Protein AF-A0AA37UJ74-F1 (afdb_monomer_lite)

pLDDT: mean 70.04, std 14.32, range [35.94, 84.62]

Secondary structure (DSSP, 8-state):
-EEEETTS----SS--HHHHHIIIIIIITTS-TTPBPEEEE--HHHHHHHHHHH---HHHHHHHHHHHH-S--TTS-BHHHHHHH-GGG-SSEEE--SS--TT---EEE--HHHHHHH---SHHHHHHHHHHHHHH--

InterPro domains:
  IPR032282 Hydroxyacylglutathione hydrolase, C-terminal domain [PF16123] (42-137)
  IPR036866 Ribonuclease Z/Hydroxyacylglutathione hydrolase-like [G3DSA:3.60.15.10] (6-138)
  IPR036866 Ribonuclease Z/Hydroxyacylglutathione hydrolase-like [SSF56281] (8-137)

Sequence (138 aa):
MRMGERVGCGKFFEGNAEEMHTALNKTLASLPDDTVVFPGHEYTKSNVKFAASVLQNEAIQKLQAFAENNKETQGKFTIGDEKKHNVFMRVEVSLRPLAAREHARLMRAQDPEIQKVTGANEPVAVMAKLREMKNNFK

Radius of gyration: 14.43 Å; chains: 1; bounding box: 33×45×34 Å

Structure (mmCIF, N/CA/C/O backbone):
data_AF-A0AA37UJ74-F1
#
_entry.id   AF-A0AA37UJ74-F1
#
loop_
_atom_site.group_PDB
_atom_site.id
_atom_site.type_symbol
_atom_site.label_atom_id
_atom_site.label_alt_id
_atom_site.label_comp_id
_atom_site.label_asym_id
_atom_site.label_entity_id
_atom_site.label_seq_id
_atom_site.pdbx_PDB_ins_code
_atom_site.Cartn_x
_atom_site.Cartn_y
_atom_site.Cartn_z
_atom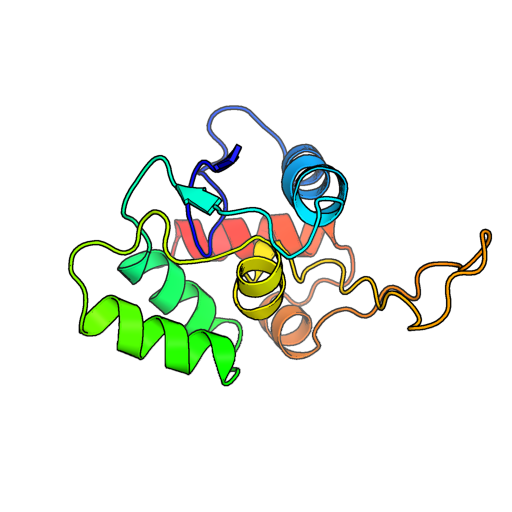_site.occupancy
_atom_site.B_iso_or_equiv
_atom_site.auth_seq_id
_atom_site.auth_comp_id
_atom_site.auth_asym_id
_atom_site.auth_atom_id
_atom_site.pdbx_PDB_model_num
ATOM 1 N N . MET A 1 1 ? 5.334 -6.660 13.700 1.00 49.28 1 MET A N 1
ATOM 2 C CA . MET A 1 1 ? 6.452 -6.367 12.771 1.00 49.28 1 MET A CA 1
ATOM 3 C C . MET A 1 1 ? 6.541 -4.862 12.540 1.00 49.28 1 MET A C 1
ATOM 5 O O . MET A 1 1 ? 5.494 -4.223 12.522 1.00 49.28 1 MET A O 1
ATOM 9 N N . ARG A 1 2 ? 7.748 -4.287 12.407 1.00 50.19 2 ARG A N 1
ATOM 10 C CA . ARG A 1 2 ? 7.920 -2.852 12.111 1.00 50.19 2 ARG A CA 1
ATOM 11 C C . ARG A 1 2 ? 7.883 -2.628 10.601 1.00 50.19 2 ARG A C 1
ATOM 13 O O . ARG A 1 2 ? 8.718 -3.170 9.886 1.00 50.19 2 ARG A O 1
ATOM 20 N N . MET A 1 3 ? 6.920 -1.839 10.140 1.00 52.22 3 MET A N 1
ATOM 21 C CA . MET A 1 3 ? 6.824 -1.375 8.754 1.00 52.22 3 MET A CA 1
ATOM 22 C C . MET A 1 3 ? 7.186 0.113 8.722 1.00 52.22 3 MET A C 1
ATOM 24 O O . MET A 1 3 ? 6.856 0.840 9.655 1.00 52.22 3 MET A O 1
ATOM 28 N N . GLY A 1 4 ? 7.880 0.582 7.683 1.00 56.06 4 GLY A N 1
ATOM 29 C CA . GLY A 1 4 ? 8.311 1.986 7.611 1.00 56.06 4 GLY A CA 1
ATOM 30 C C . GLY A 1 4 ? 7.138 2.976 7.614 1.00 56.06 4 GLY A C 1
ATOM 31 O O . GLY A 1 4 ? 7.122 3.914 8.408 1.00 56.06 4 GLY A O 1
ATOM 32 N N . GLU A 1 5 ? 6.128 2.728 6.775 1.00 56.97 5 GLU A N 1
ATOM 33 C CA . GLU A 1 5 ? 4.936 3.568 6.609 1.00 56.97 5 GLU A CA 1
ATOM 34 C C . GLU A 1 5 ? 3.708 2.699 6.295 1.00 56.97 5 GLU A C 1
ATOM 36 O O . GLU A 1 5 ? 3.833 1.707 5.582 1.00 56.97 5 GLU A O 1
ATOM 41 N N . ARG A 1 6 ? 2.521 3.083 6.782 1.00 61.66 6 ARG A N 1
ATOM 42 C CA . ARG A 1 6 ? 1.241 2.410 6.484 1.00 61.66 6 ARG A CA 1
ATOM 43 C C . ARG A 1 6 ? 0.597 2.938 5.198 1.00 61.66 6 ARG A C 1
ATOM 45 O O . ARG A 1 6 ? 0.715 4.135 4.937 1.00 61.66 6 ARG A O 1
ATOM 52 N N . VAL A 1 7 ? -0.129 2.103 4.440 1.00 55.31 7 VAL A N 1
ATOM 53 C CA . VAL A 1 7 ? -0.807 2.467 3.163 1.00 55.31 7 VAL A CA 1
ATOM 54 C C . VAL A 1 7 ? 0.153 3.082 2.147 1.00 55.31 7 VAL A C 1
ATOM 56 O O . VAL A 1 7 ? -0.190 3.891 1.288 1.00 55.31 7 VAL A O 1
ATOM 59 N N . GLY A 1 8 ? 1.419 2.752 2.307 1.00 58.19 8 GLY A N 1
ATOM 60 C CA . GLY A 1 8 ? 2.503 3.426 1.657 1.00 58.19 8 GLY A CA 1
ATOM 61 C C . GLY A 1 8 ? 3.710 2.526 1.621 1.00 58.19 8 GLY A C 1
ATOM 62 O O . GLY A 1 8 ? 3.741 1.413 2.138 1.00 58.19 8 GLY A O 1
ATOM 63 N N . CYS A 1 9 ? 4.720 3.066 0.984 1.00 50.81 9 CYS A N 1
ATOM 64 C CA . CYS A 1 9 ? 6.059 2.553 0.983 1.00 50.81 9 CYS A CA 1
ATOM 65 C C . CYS A 1 9 ? 6.928 3.691 1.519 1.00 50.81 9 CYS A C 1
ATOM 67 O O . CYS A 1 9 ? 6.737 4.831 1.080 1.00 50.81 9 CYS A O 1
ATOM 69 N N . GLY A 1 10 ? 7.845 3.395 2.448 1.00 54.56 10 GLY A N 1
ATOM 70 C CA . GLY A 1 10 ? 8.847 4.361 2.901 1.00 54.56 10 GLY A CA 1
ATOM 71 C C . GLY A 1 10 ? 9.575 4.997 1.715 1.00 54.56 10 GLY A C 1
ATOM 72 O O . GLY A 1 10 ? 9.678 4.402 0.641 1.00 54.56 10 GLY A O 1
ATOM 73 N N . LYS A 1 11 ? 10.033 6.242 1.859 1.00 53.91 11 LYS A N 1
ATOM 74 C CA . LYS A 1 11 ? 10.837 6.883 0.808 1.00 53.91 11 LYS A CA 1
ATOM 75 C C . LYS A 1 11 ? 12.079 6.039 0.522 1.00 53.91 11 LYS A C 1
ATOM 77 O O . LYS A 1 11 ? 12.672 5.506 1.456 1.00 53.91 11 LYS A O 1
ATOM 82 N N . PHE A 1 12 ? 12.430 5.893 -0.760 1.00 51.69 12 PHE A N 1
ATOM 83 C CA . PHE A 1 12 ? 13.700 5.300 -1.178 1.00 51.69 12 PHE A CA 1
ATOM 84 C C . PHE A 1 12 ? 14.819 6.211 -0.669 1.00 51.69 12 PHE A C 1
ATOM 86 O O . PHE A 1 12 ? 15.212 7.152 -1.351 1.00 51.69 12 PHE A O 1
ATOM 93 N N . PHE A 1 13 ? 15.232 6.024 0.579 1.00 45.19 13 PHE A N 1
ATOM 94 C CA . PHE A 1 13 ? 16.405 6.703 1.110 1.00 45.19 13 PHE A CA 1
ATOM 95 C C . PHE A 1 13 ? 17.667 5.965 0.647 1.00 45.19 13 PHE A C 1
ATOM 97 O O . PHE A 1 13 ? 18.606 6.620 0.215 1.00 45.19 13 PHE A O 1
ATOM 104 N N . GLU A 1 14 ? 17.640 4.625 0.625 1.00 39.19 14 GLU A N 1
ATOM 105 C CA . GLU A 1 14 ? 18.758 3.765 0.203 1.00 39.19 14 GLU A CA 1
ATOM 106 C C . GLU A 1 14 ? 18.238 2.458 -0.444 1.00 39.19 14 GLU A C 1
ATOM 108 O O . GLU A 1 14 ? 18.367 1.384 0.134 1.00 39.19 14 GLU A O 1
ATOM 113 N N . GLY A 1 15 ? 17.568 2.523 -1.604 1.00 56.12 15 GLY A N 1
ATOM 114 C CA . GLY A 1 15 ? 17.162 1.299 -2.317 1.00 56.12 15 GLY A CA 1
ATOM 115 C C . GLY A 1 15 ? 16.412 1.512 -3.634 1.00 56.12 15 GLY A C 1
ATOM 116 O O . GLY A 1 15 ? 15.821 2.569 -3.862 1.00 56.12 15 GLY A O 1
ATOM 117 N N . ASN A 1 16 ? 16.418 0.491 -4.494 1.00 74.00 16 ASN A N 1
ATOM 118 C CA . ASN A 1 16 ? 15.804 0.509 -5.827 1.00 74.00 16 ASN A CA 1
ATOM 119 C C . ASN A 1 16 ? 14.354 -0.022 -5.813 1.00 74.00 16 ASN A C 1
ATOM 121 O O . ASN A 1 16 ? 13.920 -0.714 -4.889 1.00 74.00 16 ASN A O 1
ATOM 125 N N . ALA A 1 17 ? 13.584 0.258 -6.875 1.00 73.56 17 ALA A N 1
ATOM 126 C CA . ALA A 1 17 ? 12.194 -0.204 -7.003 1.00 73.56 17 ALA A CA 1
ATOM 127 C C . ALA A 1 17 ? 12.048 -1.735 -6.892 1.00 73.56 17 ALA A C 1
ATOM 129 O O . ALA A 1 17 ? 11.058 -2.220 -6.346 1.00 73.56 17 ALA A O 1
ATOM 130 N N . GLU A 1 18 ? 13.049 -2.489 -7.349 1.00 76.56 18 GLU A N 1
ATOM 131 C CA . GLU A 1 18 ? 13.091 -3.951 -7.252 1.00 76.56 18 GLU A CA 1
ATOM 132 C C . GLU A 1 18 ? 13.253 -4.454 -5.808 1.00 76.56 18 GLU A C 1
ATOM 134 O O . GLU A 1 18 ? 12.567 -5.393 -5.389 1.00 76.56 18 GLU A O 1
ATOM 139 N N . GLU A 1 19 ? 14.121 -3.818 -5.021 1.00 75.50 19 GLU A N 1
ATOM 140 C CA . GLU A 1 19 ? 14.358 -4.192 -3.623 1.00 75.50 19 GLU A CA 1
ATOM 141 C C . GLU A 1 19 ? 13.107 -3.956 -2.787 1.00 75.50 19 GLU A C 1
ATOM 143 O O . GLU A 1 19 ? 12.710 -4.794 -1.979 1.00 75.50 19 GLU A O 1
ATOM 148 N N . MET A 1 20 ? 12.417 -2.847 -3.040 1.00 75.56 20 MET A N 1
ATOM 149 C CA . MET A 1 20 ? 11.181 -2.531 -2.343 1.00 75.56 20 MET A CA 1
ATOM 150 C C . MET A 1 20 ? 10.015 -3.404 -2.791 1.00 75.56 20 MET A C 1
ATOM 152 O O . MET A 1 20 ? 9.197 -3.810 -1.966 1.00 75.56 20 MET A O 1
ATOM 156 N N . HIS A 1 21 ? 9.954 -3.738 -4.079 1.00 75.69 21 HIS A N 1
ATOM 157 C CA . HIS A 1 21 ? 9.022 -4.739 -4.571 1.00 75.69 21 HIS A CA 1
ATOM 158 C C . HIS A 1 21 ? 9.228 -6.071 -3.843 1.00 75.69 21 HIS A C 1
ATOM 160 O O . HIS A 1 21 ? 8.269 -6.657 -3.343 1.00 75.69 21 HIS A O 1
ATOM 166 N N . THR A 1 22 ? 10.480 -6.507 -3.702 1.00 76.62 22 THR A N 1
ATOM 167 C CA . THR A 1 22 ? 10.840 -7.707 -2.942 1.00 76.62 22 THR A CA 1
ATOM 168 C C . THR A 1 22 ? 10.459 -7.575 -1.463 1.00 76.62 22 THR A C 1
ATOM 170 O O . THR A 1 22 ? 9.799 -8.462 -0.925 1.00 76.62 22 THR A O 1
ATOM 173 N N . ALA A 1 23 ? 10.767 -6.455 -0.811 1.00 77.62 23 ALA A N 1
ATOM 174 C CA . ALA A 1 23 ? 10.440 -6.237 0.595 1.00 77.62 23 ALA A CA 1
ATOM 175 C C . ALA A 1 23 ? 8.924 -6.261 0.866 1.00 77.62 23 ALA A C 1
ATOM 177 O O . ALA A 1 23 ? 8.479 -6.924 1.803 1.00 77.62 23 ALA A O 1
ATOM 178 N N . LEU A 1 24 ? 8.118 -5.576 0.045 1.00 75.19 24 LEU A N 1
ATOM 179 C CA . LEU A 1 24 ? 6.667 -5.493 0.235 1.00 75.19 24 LEU A CA 1
ATOM 180 C C . LEU A 1 24 ? 5.934 -6.753 -0.251 1.00 75.19 24 LEU A C 1
ATOM 182 O O . LEU A 1 24 ? 5.137 -7.322 0.492 1.00 75.19 24 LEU A O 1
ATOM 186 N N . ASN A 1 25 ? 6.199 -7.203 -1.480 1.00 74.81 25 ASN A N 1
ATOM 187 C CA . ASN A 1 25 ? 5.407 -8.248 -2.141 1.00 74.81 25 ASN A CA 1
ATOM 188 C C . ASN A 1 25 ? 5.964 -9.665 -1.941 1.00 74.81 25 ASN A C 1
ATOM 190 O O . ASN A 1 25 ? 5.201 -10.622 -2.036 1.00 74.81 25 ASN A O 1
ATOM 194 N N . LYS A 1 26 ? 7.254 -9.836 -1.615 1.00 73.94 26 LYS A N 1
ATOM 195 C CA . LYS A 1 26 ? 7.812 -11.163 -1.281 1.00 73.94 26 LYS A CA 1
ATOM 196 C C . LYS A 1 26 ? 7.947 -11.365 0.224 1.00 73.94 26 LYS A C 1
ATOM 198 O O . LYS A 1 26 ? 7.499 -12.382 0.746 1.00 73.94 26 LYS A O 1
ATOM 203 N N . THR A 1 27 ? 8.522 -10.402 0.940 1.00 77.19 27 THR A N 1
ATOM 204 C CA . THR A 1 27 ? 8.802 -10.570 2.375 1.00 77.19 27 THR A CA 1
ATOM 205 C C . THR A 1 27 ? 7.594 -10.232 3.244 1.00 77.19 27 THR A C 1
ATOM 207 O O . THR A 1 27 ? 7.165 -11.059 4.037 1.00 77.19 27 THR A O 1
ATOM 210 N N . LEU A 1 28 ? 7.003 -9.044 3.097 1.00 74.44 28 LEU A N 1
ATOM 211 C CA . LEU A 1 28 ? 5.867 -8.631 3.929 1.00 74.44 28 LEU A CA 1
ATOM 212 C C . LEU A 1 28 ? 4.570 -9.343 3.537 1.00 74.44 28 LEU A C 1
ATOM 214 O O . LEU A 1 28 ? 3.816 -9.770 4.406 1.00 74.44 28 LEU A O 1
ATOM 218 N N . ALA A 1 29 ? 4.310 -9.518 2.241 1.00 76.31 29 ALA A N 1
ATOM 219 C CA . ALA A 1 29 ? 3.095 -10.188 1.791 1.00 76.31 29 ALA A CA 1
ATOM 220 C C . ALA A 1 29 ? 3.092 -11.710 2.041 1.00 76.31 29 ALA A C 1
ATOM 222 O O . ALA A 1 29 ? 2.008 -12.298 2.063 1.00 76.31 29 ALA A O 1
ATOM 223 N N . SER A 1 30 ? 4.249 -12.348 2.266 1.00 77.88 30 SER A N 1
ATOM 224 C CA . SER A 1 30 ? 4.306 -13.771 2.647 1.00 77.88 30 SER A CA 1
ATOM 225 C C . SER A 1 30 ? 3.912 -14.028 4.102 1.00 77.88 30 SER A C 1
ATOM 227 O O . SER A 1 30 ? 3.687 -15.178 4.478 1.00 77.88 30 SER A O 1
ATOM 229 N N . LEU A 1 31 ? 3.771 -12.978 4.912 1.00 78.44 31 LEU A N 1
ATOM 230 C CA . LEU A 1 31 ? 3.369 -13.116 6.303 1.00 78.44 31 LEU A CA 1
ATOM 231 C C . LEU A 1 31 ? 1.892 -13.501 6.449 1.00 78.44 31 LEU A C 1
ATOM 233 O O . LEU A 1 31 ? 1.076 -13.190 5.565 1.00 78.44 31 LEU A O 1
ATOM 237 N N . PRO A 1 32 ? 1.542 -14.133 7.586 1.00 81.19 32 PRO A N 1
ATOM 238 C CA . PRO A 1 32 ? 0.163 -14.417 7.950 1.00 81.19 32 PRO A CA 1
ATOM 239 C C . PRO A 1 32 ? -0.697 -13.157 7.932 1.00 81.19 32 PRO A C 1
ATOM 241 O O . PRO A 1 32 ? -0.258 -12.079 8.343 1.00 81.19 32 PRO A O 1
ATOM 244 N N . ASP A 1 33 ? -1.933 -13.298 7.461 1.00 79.62 33 ASP A N 1
ATOM 245 C CA . ASP A 1 33 ? -2.840 -12.165 7.290 1.00 79.62 33 ASP A CA 1
ATOM 246 C C . ASP A 1 33 ? -3.244 -11.528 8.629 1.00 79.62 33 ASP A C 1
ATOM 248 O O . ASP A 1 33 ? -3.570 -10.349 8.636 1.00 79.62 33 ASP A O 1
ATOM 252 N N . ASP A 1 34 ? -3.144 -12.245 9.753 1.00 83.06 34 ASP A N 1
ATOM 253 C CA . ASP A 1 34 ? -3.389 -11.749 11.117 1.00 83.06 34 ASP A CA 1
ATOM 254 C C . ASP A 1 34 ? -2.220 -10.935 11.707 1.00 83.06 34 ASP A C 1
ATOM 256 O O . ASP A 1 34 ? -2.343 -10.341 12.780 1.00 83.06 34 ASP A O 1
ATOM 260 N N . THR A 1 35 ? -1.085 -10.854 11.004 1.00 81.94 35 THR A N 1
ATOM 261 C CA . THR A 1 35 ? 0.103 -10.143 11.493 1.00 81.94 35 THR A CA 1
ATOM 262 C C . THR A 1 35 ? -0.188 -8.655 11.670 1.00 81.94 35 THR A C 1
ATOM 264 O O . THR A 1 35 ? -0.407 -7.939 10.695 1.00 81.94 35 THR A O 1
ATOM 267 N N . VAL A 1 36 ? -0.112 -8.155 12.904 1.00 82.56 36 VAL A N 1
ATOM 268 C CA . VAL A 1 36 ? -0.354 -6.736 13.205 1.00 82.56 36 VAL A CA 1
ATOM 269 C C . VAL A 1 36 ? 0.795 -5.850 12.710 1.00 82.56 36 VAL A C 1
ATOM 271 O O . VAL A 1 36 ? 1.983 -6.096 12.977 1.00 82.56 36 VAL A O 1
ATOM 274 N N . VAL A 1 37 ? 0.422 -4.776 12.012 1.00 78.06 37 VAL A N 1
ATOM 275 C CA . VAL A 1 37 ? 1.336 -3.803 11.412 1.00 78.06 37 VAL A CA 1
ATOM 276 C C . VAL A 1 37 ? 1.492 -2.587 12.319 1.00 78.06 37 VAL A C 1
ATOM 278 O O . VAL A 1 37 ? 0.541 -1.845 12.592 1.00 78.06 37 VAL A O 1
ATOM 281 N N . PHE A 1 38 ? 2.737 -2.348 12.727 1.00 76.12 38 PHE A N 1
ATOM 282 C CA . PHE A 1 38 ? 3.139 -1.175 13.497 1.00 76.12 38 PHE A CA 1
ATOM 283 C C . PHE A 1 38 ? 3.984 -0.258 12.604 1.00 76.12 38 PHE A C 1
ATOM 285 O O . PHE A 1 38 ? 5.161 -0.565 12.372 1.00 76.12 38 PHE A O 1
ATOM 292 N N . PRO A 1 39 ? 3.398 0.823 12.054 1.00 70.06 39 PRO A N 1
ATOM 293 C CA . PRO A 1 39 ? 4.143 1.766 11.237 1.00 70.06 39 PRO A CA 1
ATOM 294 C C . PRO A 1 39 ? 5.077 2.614 12.108 1.00 70.06 39 PRO A C 1
ATOM 296 O O . PRO A 1 39 ? 4.691 3.046 13.192 1.00 70.06 39 PRO A O 1
ATOM 299 N N . GLY A 1 40 ? 6.296 2.866 11.627 1.00 64.19 40 GLY A N 1
ATOM 300 C CA . GLY A 1 40 ? 7.283 3.698 12.324 1.00 64.19 40 GLY A CA 1
ATOM 301 C C . GLY A 1 40 ? 6.932 5.189 12.357 1.00 64.19 40 GLY A C 1
ATOM 302 O O . GLY A 1 40 ? 7.397 5.896 13.243 1.00 64.19 40 GLY A O 1
ATOM 303 N N . HIS A 1 41 ? 6.090 5.651 11.426 1.00 68.81 41 HIS A N 1
ATOM 304 C CA . HIS A 1 41 ? 5.632 7.038 11.324 1.00 68.81 41 HIS A CA 1
ATOM 305 C C . HIS A 1 41 ? 4.122 7.103 11.060 1.00 68.81 41 HIS A C 1
ATOM 307 O O . HIS A 1 41 ? 3.579 6.309 10.285 1.00 68.81 41 HIS A O 1
ATOM 313 N N . GLU A 1 42 ? 3.440 8.077 11.664 1.00 68.62 42 GLU A N 1
ATOM 314 C CA . GLU A 1 42 ? 2.001 8.311 11.481 1.00 68.62 42 GLU A CA 1
ATOM 315 C C . GLU A 1 42 ? 1.750 9.174 10.226 1.00 68.62 42 GLU A C 1
ATOM 317 O O . GLU A 1 42 ? 1.360 10.337 10.292 1.00 68.62 42 GLU A O 1
ATOM 322 N N . TYR A 1 43 ? 2.000 8.592 9.047 1.00 74.38 43 TYR A N 1
ATOM 323 C CA . TYR A 1 43 ? 1.691 9.194 7.736 1.00 74.38 43 TYR A CA 1
ATOM 324 C C . TYR A 1 43 ? 0.418 8.632 7.095 1.00 74.38 43 TYR A C 1
ATOM 326 O O . TYR A 1 43 ? 0.149 8.865 5.915 1.00 74.38 43 TYR A O 1
ATOM 334 N N . THR A 1 44 ? -0.390 7.910 7.873 1.00 73.88 44 THR A N 1
ATOM 335 C CA . THR A 1 44 ? 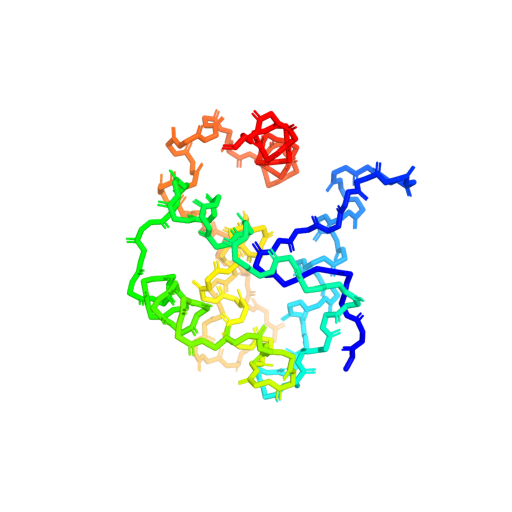-1.576 7.193 7.395 1.00 73.88 44 THR A CA 1
ATOM 336 C C . THR A 1 44 ? -2.529 8.112 6.633 1.00 73.88 44 THR A C 1
ATOM 338 O O . THR A 1 44 ? -2.932 7.772 5.530 1.00 73.88 44 THR A O 1
ATOM 341 N N . LYS A 1 45 ? -2.824 9.319 7.136 1.00 77.19 45 LYS A N 1
ATOM 342 C CA . LYS A 1 45 ? -3.732 10.268 6.459 1.00 77.19 45 LYS A CA 1
ATOM 343 C C . LYS A 1 45 ? -3.264 10.649 5.051 1.00 77.19 45 LYS A C 1
ATOM 345 O O . LYS A 1 45 ? -4.042 10.574 4.104 1.00 77.19 45 LYS A O 1
ATOM 350 N N . SER A 1 46 ? -2.002 11.046 4.905 1.00 78.50 46 SER A N 1
ATOM 351 C CA . SER A 1 46 ? -1.445 11.456 3.609 1.00 78.50 46 SER A CA 1
ATOM 352 C C . SER A 1 46 ? -1.313 10.270 2.654 1.00 78.50 46 SER A C 1
ATOM 354 O O . SER A 1 46 ? -1.633 10.381 1.473 1.00 78.50 46 SER A O 1
ATOM 356 N N . ASN A 1 47 ? -0.912 9.111 3.177 1.00 80.19 47 ASN A N 1
ATOM 357 C CA . ASN A 1 47 ? -0.781 7.889 2.392 1.00 80.19 47 ASN A CA 1
ATOM 358 C C . ASN A 1 47 ? -2.138 7.374 1.896 1.00 80.19 47 ASN A C 1
ATOM 360 O O . ASN A 1 47 ? -2.240 6.950 0.750 1.00 80.19 47 ASN A O 1
ATOM 364 N N . VAL A 1 48 ? -3.191 7.478 2.710 1.00 82.62 48 VAL A N 1
ATOM 365 C CA . VAL A 1 48 ? -4.555 7.117 2.303 1.00 82.62 48 VAL A CA 1
ATOM 366 C C . VAL A 1 48 ? -5.084 8.054 1.224 1.00 82.62 48 VAL A C 1
ATOM 368 O O . VAL A 1 48 ? -5.679 7.573 0.268 1.00 82.62 48 VAL A O 1
ATOM 371 N N . LYS A 1 49 ? -4.824 9.365 1.314 1.00 83.12 49 LYS A N 1
ATOM 372 C CA . LYS A 1 49 ? -5.200 10.313 0.249 1.00 83.12 49 LYS A CA 1
ATOM 373 C C . LYS A 1 49 ? -4.553 9.962 -1.090 1.00 83.12 49 LYS A C 1
ATOM 375 O O . LYS A 1 49 ? -5.217 10.023 -2.119 1.00 83.12 49 LYS A O 1
ATOM 380 N N . PHE A 1 50 ? -3.278 9.575 -1.072 1.00 84.00 50 PHE A N 1
ATOM 381 C CA . PHE A 1 50 ? -2.596 9.095 -2.271 1.00 84.00 50 PHE A CA 1
ATOM 382 C C . PHE A 1 50 ? -3.179 7.763 -2.759 1.00 84.00 50 PHE A C 1
ATOM 384 O O . PHE A 1 50 ? -3.476 7.612 -3.937 1.00 84.00 50 PHE A O 1
ATOM 391 N N . ALA A 1 51 ? -3.401 6.800 -1.862 1.00 83.19 51 ALA A N 1
ATOM 392 C CA . ALA A 1 51 ? -4.003 5.525 -2.237 1.00 83.19 51 ALA A CA 1
ATOM 393 C C . ALA A 1 51 ? -5.386 5.720 -2.879 1.00 83.19 51 ALA A C 1
ATOM 395 O O . ALA A 1 51 ? -5.644 5.126 -3.917 1.00 83.19 51 ALA A O 1
ATOM 396 N N . ALA A 1 52 ? -6.216 6.615 -2.335 1.00 84.19 52 ALA A N 1
ATOM 397 C CA . ALA A 1 52 ? -7.543 6.953 -2.850 1.00 84.19 52 ALA A CA 1
ATOM 398 C C . ALA A 1 52 ? -7.534 7.696 -4.199 1.00 84.19 52 ALA A C 1
ATOM 400 O O . ALA A 1 52 ? -8.556 7.714 -4.887 1.00 84.19 52 ALA A O 1
ATOM 401 N N . SER A 1 53 ? -6.416 8.320 -4.590 1.00 84.62 53 SER A N 1
ATOM 402 C CA . SER A 1 53 ? -6.272 8.922 -5.924 1.00 84.62 53 SER A CA 1
ATOM 403 C C . SER A 1 53 ? -5.847 7.906 -6.988 1.00 84.62 53 SER A C 1
ATOM 405 O O . SER A 1 53 ? -6.102 8.122 -8.170 1.00 84.62 53 SER A O 1
ATOM 407 N N . VAL A 1 54 ? -5.229 6.796 -6.571 1.00 81.38 54 VAL A N 1
ATOM 408 C CA . VAL A 1 54 ? -4.754 5.721 -7.455 1.00 81.38 54 VAL A CA 1
ATOM 409 C C . VAL A 1 54 ? -5.768 4.581 -7.575 1.00 81.38 54 VAL A C 1
ATOM 411 O O . VAL A 1 54 ? -5.955 4.043 -8.661 1.00 81.38 54 VAL A O 1
ATOM 414 N N . LEU A 1 55 ? -6.388 4.185 -6.464 1.00 79.62 55 LEU A N 1
ATOM 415 C CA . LEU A 1 55 ? -7.295 3.046 -6.366 1.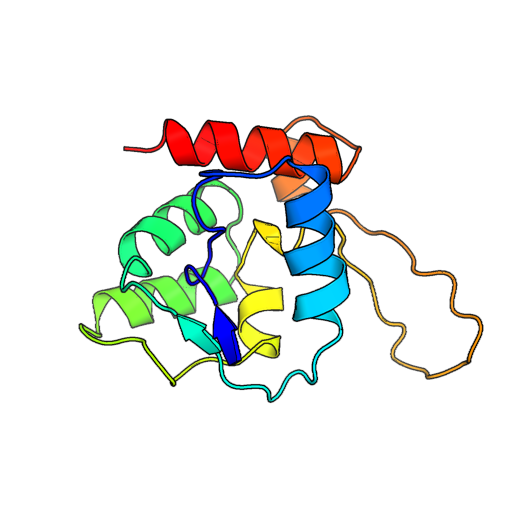00 79.62 55 LEU A CA 1
ATOM 416 C C . LEU A 1 55 ? -8.476 3.417 -5.466 1.00 79.62 55 LEU A C 1
ATOM 418 O O . LEU A 1 55 ? -8.289 3.790 -4.307 1.00 79.62 55 LEU A O 1
ATOM 422 N N . GLN A 1 56 ? -9.699 3.282 -5.972 1.00 76.88 56 GLN A N 1
ATOM 423 C CA . GLN A 1 56 ? -10.904 3.606 -5.208 1.00 76.88 56 GLN A CA 1
ATOM 424 C C . GLN A 1 56 ? -11.689 2.343 -4.879 1.00 76.88 56 GLN A C 1
ATOM 426 O O . GLN A 1 56 ? -12.650 1.989 -5.552 1.00 76.88 56 GLN A O 1
ATOM 431 N N . ASN A 1 57 ? -11.298 1.679 -3.791 1.00 80.31 57 ASN A N 1
ATOM 432 C CA . ASN A 1 57 ? -12.016 0.517 -3.280 1.00 80.31 57 ASN A CA 1
ATOM 433 C C . ASN A 1 57 ? -12.649 0.779 -1.903 1.00 80.31 57 ASN A C 1
ATOM 435 O O . ASN A 1 57 ? -12.271 1.701 -1.174 1.00 80.31 57 ASN A O 1
ATOM 439 N N . GLU A 1 58 ? -13.602 -0.072 -1.519 1.00 82.00 58 GLU A N 1
ATOM 440 C CA . GLU A 1 58 ? -14.285 0.033 -0.223 1.00 82.00 58 GLU A CA 1
ATOM 441 C C . GLU A 1 58 ? -13.313 -0.021 0.969 1.00 82.00 58 GLU A C 1
ATOM 443 O O . GLU A 1 58 ? -13.563 0.597 2.003 1.00 82.00 58 GLU A O 1
ATOM 448 N N . ALA A 1 59 ? -12.194 -0.745 0.848 1.00 81.44 59 ALA A N 1
ATOM 449 C CA . ALA A 1 59 ? -11.199 -0.853 1.914 1.00 81.44 59 ALA A CA 1
ATOM 450 C C . ALA A 1 59 ? -10.470 0.480 2.158 1.00 81.44 59 ALA A C 1
ATOM 452 O O . ALA A 1 59 ? -10.290 0.877 3.308 1.00 81.44 59 ALA A O 1
ATOM 453 N N . ILE A 1 60 ? -10.100 1.193 1.092 1.00 82.19 60 ILE A N 1
ATOM 454 C CA . ILE A 1 60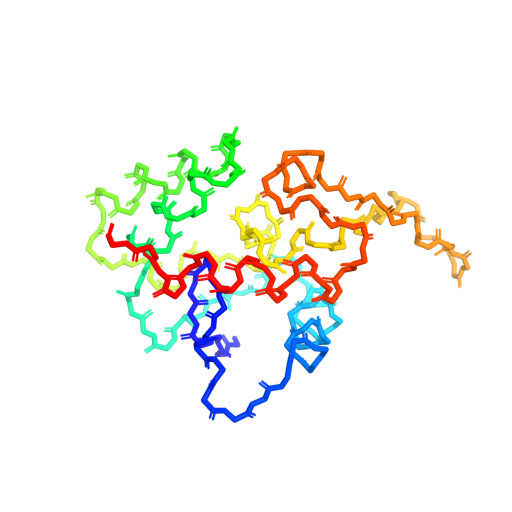 ? -9.463 2.512 1.143 1.00 82.19 60 ILE A CA 1
ATOM 455 C C . ILE A 1 60 ? -10.451 3.552 1.664 1.00 82.19 60 ILE A C 1
ATOM 457 O O . ILE A 1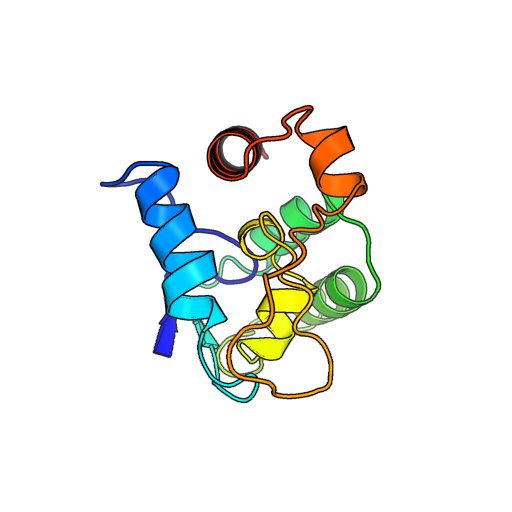 60 ? -10.079 4.344 2.522 1.00 82.19 60 ILE A O 1
ATOM 461 N N . GLN A 1 61 ? -11.717 3.512 1.238 1.00 82.69 61 GLN A N 1
ATOM 462 C CA . GLN A 1 61 ? -12.750 4.418 1.756 1.00 82.69 61 GLN A CA 1
ATOM 463 C C . GLN A 1 61 ? -12.981 4.226 3.261 1.00 82.69 61 GLN A C 1
ATOM 465 O O . GLN A 1 61 ? -13.001 5.197 4.019 1.00 82.69 61 GLN A O 1
ATOM 470 N N . LYS A 1 62 ? -13.086 2.971 3.724 1.00 83.62 62 LYS A N 1
ATOM 471 C CA . LYS A 1 62 ? -13.193 2.652 5.159 1.00 83.62 62 LYS A CA 1
ATOM 472 C C . LYS A 1 62 ? -11.971 3.135 5.930 1.00 83.62 62 LYS A C 1
ATOM 474 O O . LYS A 1 62 ? -12.111 3.702 7.011 1.00 83.62 62 LYS A O 1
ATOM 479 N N . LEU A 1 63 ? -10.781 2.947 5.368 1.00 82.31 63 LEU A N 1
ATOM 480 C CA . LEU A 1 63 ? -9.541 3.401 5.979 1.00 82.31 63 LEU A CA 1
ATOM 481 C C . LEU A 1 63 ? -9.419 4.926 6.004 1.00 82.31 63 LEU A C 1
ATOM 483 O O . LEU A 1 63 ? -8.915 5.473 6.979 1.00 82.31 63 LEU A O 1
ATOM 487 N N . GLN A 1 64 ? -9.911 5.616 4.977 1.00 83.19 64 GLN A N 1
ATOM 488 C CA . GLN A 1 64 ? -9.964 7.072 4.930 1.00 83.19 64 GLN A CA 1
ATOM 489 C C . GLN A 1 64 ? -10.878 7.611 6.023 1.00 83.19 64 GLN A C 1
ATOM 491 O O . GLN A 1 64 ? -10.431 8.416 6.838 1.00 83.19 64 GLN A O 1
ATOM 496 N N . ALA A 1 65 ? -12.105 7.097 6.112 1.00 84.38 65 ALA A N 1
ATOM 497 C CA . ALA A 1 65 ? -13.030 7.461 7.177 1.00 84.38 65 ALA A CA 1
ATOM 498 C C . ALA A 1 65 ? -12.437 7.152 8.562 1.00 84.38 65 ALA A C 1
ATOM 500 O O . ALA A 1 65 ? -12.552 7.952 9.491 1.00 84.38 65 ALA A O 1
ATOM 501 N N . PHE A 1 66 ? -11.749 6.016 8.711 1.00 83.44 66 PHE A N 1
ATOM 502 C CA . PHE A 1 66 ? -11.073 5.662 9.954 1.00 83.44 66 PHE A CA 1
ATOM 503 C C . PHE A 1 66 ? -9.957 6.654 10.304 1.00 83.44 66 PHE A C 1
ATOM 505 O O . PHE A 1 66 ? -9.893 7.127 11.438 1.00 83.44 66 PHE A O 1
ATOM 512 N N . ALA A 1 67 ? -9.093 6.980 9.341 1.00 81.50 67 ALA A N 1
ATOM 513 C CA . ALA A 1 67 ? -7.980 7.901 9.521 1.00 81.50 67 ALA A CA 1
ATOM 514 C C . ALA A 1 67 ? -8.459 9.332 9.798 1.00 81.50 67 ALA A C 1
ATOM 516 O O . ALA A 1 67 ? -7.826 10.039 10.571 1.00 81.50 67 ALA A O 1
ATOM 517 N N . GLU A 1 68 ? -9.575 9.773 9.219 1.00 80.88 68 GLU A N 1
ATOM 518 C CA . GLU A 1 68 ? -10.170 11.082 9.513 1.00 80.88 68 GLU A CA 1
ATOM 519 C C . GLU A 1 68 ? -10.712 11.156 10.947 1.00 80.88 68 GLU A C 1
ATOM 521 O O . GLU A 1 68 ? -10.471 12.146 11.640 1.00 80.88 68 GLU A O 1
ATOM 526 N N . ASN A 1 69 ? -11.346 10.080 11.425 1.00 81.44 69 ASN A N 1
ATOM 527 C CA . ASN A 1 69 ? -11.950 10.013 12.759 1.00 81.44 69 ASN A CA 1
ATOM 528 C C . ASN A 1 69 ? -10.975 9.629 13.890 1.00 81.44 69 ASN A C 1
ATOM 530 O O . ASN A 1 69 ? -11.311 9.780 15.063 1.00 81.44 69 ASN A O 1
ATOM 534 N N . ASN A 1 70 ? -9.771 9.140 13.579 1.00 77.44 70 ASN A N 1
ATOM 535 C CA . ASN A 1 70 ? -8.785 8.709 14.574 1.00 77.44 70 ASN A CA 1
ATOM 536 C C . ASN A 1 70 ? -7.477 9.495 14.424 1.00 77.44 70 ASN A C 1
ATOM 538 O O . ASN A 1 70 ? -6.929 9.614 13.331 1.00 77.44 70 ASN A O 1
ATOM 542 N N . LYS A 1 71 ? -6.942 10.011 15.539 1.00 67.50 71 LYS A N 1
ATOM 543 C CA . LYS A 1 71 ? -5.600 10.623 15.554 1.00 67.50 71 LYS A CA 1
ATOM 544 C C . LYS A 1 71 ? -4.494 9.569 15.481 1.00 67.50 71 LYS A C 1
ATOM 546 O O . LYS A 1 71 ? -3.567 9.743 14.704 1.00 67.50 71 LYS A O 1
ATOM 551 N N . GLU A 1 72 ? -4.669 8.470 16.214 1.00 68.12 72 GLU A N 1
ATOM 552 C CA . GLU A 1 72 ? -3.728 7.352 16.278 1.00 68.12 72 GLU A CA 1
ATOM 553 C C . GLU A 1 72 ? -4.304 6.150 15.539 1.00 68.12 72 GLU A C 1
ATOM 555 O O . GLU A 1 72 ? -5.399 5.658 15.857 1.00 68.12 72 GLU A O 1
ATOM 560 N N . THR A 1 73 ? -3.561 5.652 14.558 1.00 68.81 73 THR A N 1
ATOM 561 C CA . THR A 1 73 ? -3.999 4.500 13.771 1.00 68.81 73 THR A CA 1
ATOM 562 C C . THR A 1 73 ? -3.130 3.262 14.022 1.00 68.81 73 THR A C 1
ATOM 564 O O . THR A 1 73 ? -3.539 2.151 13.668 1.00 68.81 73 THR A O 1
ATOM 567 N N . GLN A 1 74 ? -1.970 3.410 14.668 1.00 66.44 74 GLN A N 1
ATOM 568 C CA . GLN A 1 74 ? -1.007 2.337 14.951 1.00 66.44 74 GLN A CA 1
ATOM 569 C C . GLN A 1 74 ? -1.634 1.111 15.647 1.00 66.44 74 GLN A C 1
ATOM 571 O O . GLN A 1 74 ? -2.555 1.234 16.448 1.00 66.44 74 GLN A O 1
ATOM 576 N N . GLY A 1 75 ? -1.155 -0.096 15.316 1.00 64.56 75 GLY A N 1
ATOM 577 C CA . GLY A 1 75 ? -1.538 -1.345 16.000 1.00 64.56 75 GLY A CA 1
ATOM 578 C C . GLY A 1 75 ? -2.966 -1.858 15.760 1.00 64.56 75 GLY A C 1
ATOM 579 O O . GLY A 1 75 ? -3.325 -2.897 16.299 1.00 64.56 75 GLY A O 1
ATOM 580 N N . LYS A 1 76 ? -3.778 -1.163 14.954 1.00 73.69 76 LYS A N 1
ATOM 581 C CA . LYS A 1 76 ? -5.182 -1.530 14.677 1.00 73.69 76 LYS A CA 1
ATOM 582 C C . LYS A 1 76 ? -5.416 -2.304 13.374 1.00 73.69 76 LYS A C 1
ATOM 584 O O . LYS A 1 76 ? -6.545 -2.692 13.109 1.00 73.69 76 LYS A O 1
ATOM 589 N N . PHE A 1 77 ? -4.378 -2.490 12.560 1.00 79.44 77 PHE A N 1
ATOM 590 C CA . PHE A 1 77 ? -4.487 -3.081 11.222 1.00 79.44 77 PHE A CA 1
ATOM 591 C C . PHE A 1 77 ? -3.475 -4.198 11.036 1.00 79.44 77 PHE A C 1
ATOM 593 O O . PHE A 1 77 ? -2.390 -4.182 11.630 1.00 79.44 77 PHE A O 1
ATOM 600 N N . THR A 1 78 ? -3.838 -5.144 10.182 1.00 84.06 78 THR A N 1
ATOM 601 C CA . THR A 1 78 ? -3.050 -6.338 9.898 1.00 84.06 78 THR A CA 1
ATOM 602 C C . THR A 1 78 ? -2.424 -6.297 8.503 1.00 84.06 78 THR A C 1
ATOM 604 O O . THR A 1 78 ? -2.777 -5.465 7.665 1.00 84.06 78 THR A O 1
ATOM 607 N N . ILE A 1 79 ? -1.493 -7.212 8.223 1.00 80.31 79 ILE A N 1
ATOM 608 C CA . ILE A 1 79 ? -0.952 -7.427 6.875 1.00 80.31 79 ILE A CA 1
ATOM 609 C C . ILE A 1 79 ? -2.076 -7.805 5.898 1.00 80.31 79 ILE A C 1
ATOM 611 O O . ILE A 1 79 ? -2.042 -7.394 4.737 1.00 80.31 79 ILE A O 1
ATOM 615 N N . GLY A 1 80 ? -3.098 -8.534 6.360 1.00 80.94 80 GLY A N 1
ATOM 616 C CA . GLY A 1 80 ? -4.286 -8.844 5.569 1.00 80.94 80 GLY A CA 1
ATOM 617 C C . GLY A 1 80 ? -5.076 -7.601 5.153 1.00 80.94 80 GLY A C 1
ATOM 618 O O . GLY A 1 80 ? -5.603 -7.555 4.039 1.00 80.94 80 GLY A O 1
ATOM 619 N N . ASP A 1 81 ? -5.128 -6.579 6.008 1.00 82.38 81 ASP A N 1
ATOM 620 C CA . ASP A 1 81 ? -5.734 -5.286 5.675 1.00 82.38 81 ASP A CA 1
ATOM 621 C C . ASP A 1 81 ? -4.852 -4.498 4.701 1.00 82.38 81 ASP A C 1
ATOM 623 O O . ASP A 1 81 ? -5.340 -4.055 3.660 1.00 82.38 81 ASP A O 1
ATOM 627 N N . GLU A 1 82 ? -3.541 -4.418 4.958 1.00 79.81 82 GLU A N 1
ATOM 628 C CA . GLU A 1 82 ? -2.592 -3.733 4.070 1.00 79.81 82 GLU A CA 1
ATOM 629 C C . GLU A 1 82 ? -2.643 -4.289 2.638 1.00 79.81 82 GLU A C 1
ATOM 631 O O . GLU A 1 82 ? -2.682 -3.513 1.690 1.00 79.81 82 GLU A O 1
ATOM 636 N N . LYS A 1 83 ? -2.785 -5.605 2.438 1.00 80.12 83 LYS A N 1
ATOM 637 C CA . LYS A 1 83 ? -2.978 -6.198 1.094 1.00 80.12 83 LYS A CA 1
ATOM 638 C C . LYS A 1 83 ? -4.233 -5.681 0.364 1.00 80.12 83 LYS A C 1
ATOM 640 O O . LYS A 1 83 ? -4.292 -5.688 -0.870 1.00 80.12 83 LYS A O 1
ATOM 645 N N . LYS A 1 84 ? -5.262 -5.242 1.096 1.00 80.81 84 LYS A N 1
ATOM 646 C CA . LYS A 1 84 ? -6.525 -4.741 0.525 1.00 80.81 84 LYS A CA 1
ATOM 647 C C . LYS A 1 84 ? -6.456 -3.262 0.158 1.00 80.81 84 LYS A C 1
ATOM 649 O O . LYS A 1 84 ? -7.047 -2.882 -0.849 1.00 80.81 84 LYS A O 1
ATOM 654 N N . HIS A 1 85 ? -5.760 -2.439 0.941 1.00 80.69 85 HIS A N 1
ATOM 655 C CA . HIS A 1 85 ? -5.761 -0.981 0.762 1.00 80.69 85 HIS A CA 1
ATOM 656 C C . HIS A 1 85 ? -4.406 -0.361 0.386 1.00 80.69 85 HIS A C 1
ATOM 658 O O . HIS A 1 85 ? -4.368 0.789 -0.042 1.00 80.69 85 HIS A O 1
ATOM 664 N N . ASN A 1 86 ? -3.286 -1.076 0.518 1.00 79.25 86 ASN A N 1
ATOM 665 C CA . ASN A 1 86 ? -1.966 -0.570 0.142 1.00 79.25 86 ASN A CA 1
ATOM 666 C C . ASN A 1 86 ? -1.696 -0.806 -1.352 1.00 79.25 86 ASN A C 1
ATOM 668 O O . ASN A 1 86 ? -1.401 -1.920 -1.780 1.00 79.25 86 ASN A O 1
ATOM 672 N N . VAL A 1 87 ? -1.732 0.270 -2.140 1.00 80.31 87 VAL A N 1
ATOM 673 C CA . VAL A 1 87 ? -1.470 0.245 -3.591 1.00 80.31 87 VAL A CA 1
ATOM 674 C C . VAL A 1 87 ? -0.088 -0.317 -3.954 1.00 80.31 87 VAL A C 1
ATOM 676 O O . VAL A 1 87 ? 0.061 -0.941 -5.000 1.00 80.31 87 VAL A O 1
ATOM 679 N N . PHE A 1 88 ? 0.912 -0.189 -3.075 1.00 76.88 88 PHE A N 1
ATOM 680 C CA . PHE A 1 88 ? 2.261 -0.728 -3.294 1.00 76.88 88 PHE A CA 1
ATOM 681 C C . PHE A 1 88 ? 2.357 -2.247 -3.064 1.00 76.88 88 PHE A C 1
ATOM 683 O O . PHE A 1 88 ? 3.281 -2.881 -3.571 1.00 76.88 88 PHE A O 1
ATOM 690 N N . MET A 1 89 ? 1.406 -2.836 -2.329 1.00 74.88 89 MET A N 1
ATOM 691 C CA . MET A 1 89 ? 1.280 -4.292 -2.142 1.00 74.88 89 MET A CA 1
ATOM 692 C C . MET A 1 89 ? 0.340 -4.942 -3.171 1.00 74.88 89 MET A C 1
ATOM 694 O O . MET A 1 89 ? 0.110 -6.147 -3.128 1.00 74.88 89 MET A O 1
ATOM 698 N N . ARG A 1 90 ? -0.233 -4.146 -4.084 1.00 72.62 90 ARG A N 1
ATOM 699 C CA . ARG A 1 90 ? -1.155 -4.596 -5.144 1.00 72.62 90 ARG A CA 1
ATOM 700 C C . ARG A 1 90 ? -0.533 -4.565 -6.542 1.00 72.62 90 ARG A C 1
ATOM 702 O O . ARG A 1 90 ? -1.224 -4.788 -7.531 1.00 72.62 90 ARG A O 1
ATOM 709 N N . VAL A 1 91 ? 0.774 -4.311 -6.627 1.00 69.19 91 VAL A N 1
ATOM 710 C CA . VAL A 1 91 ? 1.548 -4.356 -7.883 1.00 69.19 91 VAL A CA 1
ATOM 711 C C . VAL A 1 91 ? 1.722 -5.784 -8.407 1.00 69.19 91 VAL A C 1
ATOM 713 O O . VAL A 1 91 ? 1.838 -5.993 -9.611 1.00 69.19 91 VAL A O 1
ATOM 716 N N . GLU A 1 92 ? 1.662 -6.770 -7.511 1.00 63.16 92 GLU A N 1
ATOM 717 C CA . GLU A 1 92 ? 1.453 -8.177 -7.831 1.00 63.16 92 GLU A CA 1
ATOM 718 C C . GLU A 1 92 ? 0.223 -8.655 -7.053 1.00 63.16 92 GLU A C 1
ATOM 720 O O . GLU A 1 92 ? 0.332 -9.054 -5.893 1.00 63.16 92 GLU A O 1
ATOM 725 N N . VAL A 1 93 ? -0.969 -8.645 -7.665 1.00 52.81 93 VAL A N 1
ATOM 726 C CA . VAL A 1 93 ? -2.101 -9.384 -7.090 1.00 52.81 93 VAL A CA 1
ATOM 727 C C . VAL A 1 93 ? -1.799 -10.861 -7.307 1.00 52.81 93 VAL A C 1
ATOM 729 O O . VAL A 1 93 ? -2.167 -11.477 -8.307 1.00 52.81 93 VAL A O 1
ATOM 732 N N . SER A 1 94 ? -1.066 -11.427 -6.353 1.00 45.75 94 SER A N 1
ATOM 733 C CA . SER A 1 94 ? -0.976 -12.863 -6.167 1.00 45.75 94 SER A CA 1
ATOM 734 C C . SER A 1 94 ? -2.361 -13.342 -5.774 1.00 45.75 94 SER A C 1
ATOM 736 O O . SER A 1 94 ? -2.727 -13.334 -4.597 1.00 45.75 94 SER A O 1
ATOM 738 N N . LEU A 1 95 ? -3.154 -13.744 -6.765 1.00 43.19 95 LEU A N 1
ATOM 739 C CA . LEU A 1 95 ? -4.319 -14.569 -6.509 1.00 43.19 95 LEU A CA 1
ATOM 740 C C . LEU A 1 95 ? -3.778 -15.869 -5.912 1.00 43.19 95 LEU A C 1
ATOM 742 O O . LEU A 1 95 ? -3.355 -16.763 -6.643 1.00 43.19 95 LEU A O 1
ATOM 746 N N . ARG A 1 96 ? -3.719 -15.958 -4.576 1.00 41.06 96 ARG A N 1
ATOM 747 C CA . ARG A 1 96 ? -3.570 -17.252 -3.914 1.00 41.06 96 ARG A CA 1
ATOM 748 C C . ARG A 1 96 ? -4.816 -18.041 -4.317 1.00 41.06 96 ARG A C 1
ATOM 750 O O . ARG A 1 96 ? -5.917 -17.609 -3.966 1.00 41.06 96 ARG A O 1
ATOM 757 N N . PRO A 1 97 ? -4.692 -19.143 -5.075 1.00 36.84 97 PRO A N 1
ATOM 758 C CA . PRO A 1 97 ? -5.838 -20.004 -5.271 1.00 36.84 97 PRO A CA 1
ATOM 759 C C . PRO A 1 97 ? -6.271 -20.476 -3.884 1.00 36.84 97 PRO A C 1
ATOM 761 O O . PRO A 1 97 ? -5.430 -20.866 -3.075 1.00 36.84 97 PRO A O 1
ATOM 764 N N . LEU A 1 98 ? -7.574 -20.442 -3.605 1.00 39.16 98 LEU A N 1
ATOM 765 C CA . LEU A 1 98 ? -8.153 -20.882 -2.328 1.00 39.16 98 LEU A CA 1
ATOM 766 C C . LEU A 1 98 ? -7.840 -22.354 -1.971 1.00 39.16 98 LEU A C 1
ATOM 768 O O . LEU A 1 98 ? -8.217 -22.814 -0.899 1.00 39.16 98 LEU A O 1
ATOM 772 N N . ALA A 1 99 ? -7.149 -23.094 -2.839 1.00 35.97 99 ALA A N 1
ATOM 773 C CA . ALA A 1 99 ? -6.731 -24.465 -2.614 1.00 35.97 99 ALA A CA 1
ATOM 774 C C . ALA A 1 99 ? -5.199 -24.561 -2.600 1.00 35.97 99 ALA A C 1
ATOM 776 O O . ALA A 1 99 ? -4.530 -24.389 -3.620 1.00 35.97 99 ALA A O 1
ATOM 777 N N . ALA A 1 100 ? -4.658 -24.876 -1.425 1.00 44.41 100 ALA A N 1
ATOM 778 C CA . ALA A 1 100 ? -3.281 -25.293 -1.229 1.00 44.41 100 ALA A CA 1
ATOM 779 C C . ALA A 1 100 ? -2.945 -26.496 -2.129 1.00 44.41 100 ALA A C 1
ATOM 781 O O . ALA A 1 100 ? -3.382 -27.612 -1.860 1.00 44.41 100 ALA A O 1
ATOM 782 N N . ARG A 1 101 ? -2.161 -26.284 -3.191 1.00 37.28 101 ARG A N 1
ATOM 783 C CA . ARG A 1 101 ? -1.390 -27.338 -3.864 1.00 37.28 101 ARG A CA 1
ATOM 784 C C . ARG A 1 101 ? -0.042 -26.766 -4.282 1.00 37.28 101 ARG A C 1
ATOM 786 O O . ARG A 1 101 ? 0.020 -25.725 -4.930 1.00 37.28 101 ARG A O 1
ATOM 793 N N . GLU A 1 102 ? 1.016 -27.466 -3.888 1.00 39.12 102 GLU A N 1
ATOM 794 C CA . GLU A 1 102 ? 2.441 -27.088 -3.843 1.00 39.12 102 GLU A CA 1
ATOM 795 C C . GLU A 1 102 ? 3.093 -26.646 -5.172 1.00 39.12 102 GLU A C 1
ATOM 797 O O . GLU A 1 102 ? 4.292 -26.415 -5.214 1.00 39.12 102 GLU A O 1
ATOM 802 N N . HIS A 1 103 ? 2.332 -26.483 -6.255 1.00 38.09 103 HIS A N 1
ATOM 803 C CA . HIS A 1 103 ? 2.806 -25.997 -7.558 1.00 38.09 103 HIS A CA 1
ATOM 804 C C . HIS A 1 103 ? 1.802 -25.032 -8.218 1.00 38.09 103 HIS A C 1
ATOM 806 O O . HIS A 1 103 ? 1.649 -24.991 -9.440 1.00 38.09 103 HIS A O 1
ATOM 812 N N . ALA A 1 104 ? 1.078 -24.241 -7.422 1.00 36.12 104 ALA A N 1
ATOM 813 C CA . ALA A 1 104 ? 0.223 -23.189 -7.955 1.00 36.12 104 ALA A CA 1
ATOM 814 C C . ALA A 1 104 ? 1.087 -22.074 -8.561 1.00 36.12 104 ALA A C 1
ATOM 816 O O . ALA A 1 104 ? 1.593 -21.198 -7.861 1.00 36.12 104 ALA A O 1
ATOM 817 N N . ARG A 1 105 ? 1.256 -22.110 -9.887 1.00 35.94 105 ARG A N 1
ATOM 818 C CA . ARG A 1 105 ? 1.757 -20.984 -10.677 1.00 35.94 105 ARG A CA 1
ATOM 819 C C . ARG A 1 105 ? 0.902 -19.768 -10.315 1.00 35.94 105 ARG A C 1
ATOM 821 O O . ARG A 1 105 ? -0.263 -19.708 -10.697 1.00 35.94 105 ARG A O 1
ATOM 828 N N . LEU A 1 106 ? 1.470 -18.852 -9.530 1.00 38.94 106 LEU A N 1
ATOM 829 C CA . LEU A 1 106 ? 0.848 -17.588 -9.143 1.00 38.94 106 LEU A CA 1
ATOM 830 C C . LEU A 1 106 ? 0.324 -16.911 -10.413 1.00 38.94 106 LEU A C 1
ATOM 832 O O . LEU A 1 106 ? 1.113 -16.455 -11.244 1.00 38.94 106 LEU A O 1
ATOM 836 N N . MET A 1 107 ? -0.997 -16.890 -10.604 1.00 37.12 107 MET A N 1
ATOM 837 C CA . MET A 1 107 ? -1.592 -16.041 -11.627 1.00 37.12 107 MET A CA 1
ATOM 838 C C . MET A 1 107 ? -1.407 -14.606 -11.148 1.00 37.12 107 MET A C 1
ATOM 840 O O . MET A 1 107 ? -2.047 -14.166 -10.194 1.00 37.12 107 MET A O 1
ATOM 844 N N . ARG A 1 108 ? -0.456 -13.919 -11.785 1.00 48.44 108 ARG A N 1
ATOM 845 C CA . ARG A 1 108 ? -0.149 -12.508 -11.567 1.00 48.44 108 ARG A CA 1
ATOM 846 C C . ARG A 1 108 ? -1.274 -11.686 -12.186 1.00 48.44 108 ARG A C 1
ATOM 848 O O . ARG A 1 108 ? -1.225 -11.386 -13.376 1.00 48.44 108 ARG A O 1
ATOM 855 N N . ALA A 1 109 ? -2.303 -11.368 -11.412 1.00 46.72 109 ALA A N 1
ATOM 856 C CA . ALA A 1 109 ? -3.223 -10.313 -11.807 1.00 46.72 109 ALA A CA 1
ATOM 857 C C . ALA A 1 109 ? -2.604 -8.975 -11.380 1.00 46.72 109 ALA A C 1
ATOM 859 O O . ALA A 1 109 ? -2.012 -8.861 -10.310 1.00 46.72 109 ALA A O 1
ATOM 860 N N . GLN A 1 110 ? -2.686 -7.964 -12.231 1.00 58.22 110 GLN A N 1
ATOM 861 C CA . GLN A 1 110 ? -2.412 -6.587 -11.836 1.00 58.22 110 GLN A CA 1
ATOM 862 C C . GLN A 1 110 ? -3.749 -5.873 -11.730 1.00 58.22 110 GLN A C 1
ATOM 864 O O . GLN A 1 110 ? -4.658 -6.139 -12.517 1.00 58.22 110 GLN A O 1
ATOM 869 N N . ASP A 1 111 ? -3.882 -5.012 -10.727 1.00 66.88 111 ASP A N 1
ATOM 870 C CA . ASP A 1 111 ? -5.112 -4.257 -10.528 1.00 66.88 111 ASP A CA 1
ATOM 871 C C . ASP A 1 111 ? -5.301 -3.297 -11.724 1.00 66.88 111 ASP A C 1
ATOM 873 O O . ASP A 1 111 ? -4.412 -2.472 -11.976 1.00 66.88 111 ASP A O 1
ATOM 877 N N . PRO A 1 112 ? -6.391 -3.411 -12.509 1.00 71.88 112 PRO A N 1
ATOM 878 C CA . PRO A 1 112 ? -6.558 -2.639 -13.741 1.00 71.88 112 PRO A CA 1
ATOM 879 C C . PRO A 1 112 ? -6.584 -1.127 -13.485 1.00 71.88 112 PRO A C 1
ATOM 881 O O . PRO A 1 112 ? -6.167 -0.351 -14.345 1.00 71.88 112 PRO A O 1
ATOM 884 N N . GLU A 1 113 ? -7.007 -0.690 -12.296 1.00 74.31 113 GLU A N 1
ATOM 885 C CA . GLU A 1 113 ? -6.954 0.719 -11.896 1.00 74.31 113 GLU A CA 1
ATOM 886 C C . GLU A 1 113 ? -5.506 1.204 -11.724 1.00 74.31 113 GLU A C 1
ATOM 888 O O . GLU A 1 113 ? -5.131 2.249 -12.257 1.00 74.31 113 GLU A O 1
ATOM 893 N N . ILE A 1 114 ? -4.646 0.399 -11.089 1.00 75.00 114 ILE A N 1
ATOM 894 C CA . ILE A 1 114 ? -3.222 0.719 -10.910 1.00 75.00 114 ILE A CA 1
ATOM 895 C C . ILE A 1 114 ? -2.500 0.738 -12.263 1.00 75.00 114 ILE A C 1
ATOM 897 O O . ILE A 1 114 ? -1.684 1.628 -12.516 1.00 75.00 114 ILE A O 1
ATOM 901 N N . GLN A 1 115 ? -2.816 -0.197 -13.165 1.00 75.38 115 GLN A N 1
ATOM 902 C CA . GLN A 1 115 ? -2.279 -0.188 -14.529 1.00 75.38 115 GLN A CA 1
ATOM 903 C C . GLN A 1 115 ? -2.730 1.039 -15.317 1.00 75.38 115 GLN A C 1
ATOM 905 O O . GLN A 1 115 ? -1.923 1.636 -16.019 1.00 75.38 115 GLN A O 1
ATOM 910 N N . LYS A 1 116 ? -3.996 1.446 -15.201 1.00 78.88 116 LYS A N 1
ATOM 911 C CA . LYS A 1 116 ? -4.513 2.628 -15.900 1.00 78.88 116 LYS A CA 1
ATOM 912 C C . LYS A 1 116 ? -3.814 3.907 -15.442 1.00 78.88 116 LYS A C 1
ATOM 914 O O . LYS A 1 116 ? -3.529 4.774 -16.262 1.00 78.88 116 LYS A O 1
ATOM 919 N N . VAL A 1 117 ? -3.525 4.006 -14.146 1.00 80.62 117 VAL A N 1
ATOM 920 C CA . VAL A 1 117 ? -2.857 5.168 -13.551 1.00 80.62 117 VAL A CA 1
ATOM 921 C C . VAL A 1 117 ? -1.362 5.188 -13.877 1.00 80.62 117 VAL A C 1
ATOM 923 O O . VAL A 1 117 ? -0.810 6.234 -14.207 1.00 80.62 117 VAL A O 1
ATOM 926 N N . THR A 1 118 ? -0.693 4.036 -13.820 1.00 80.00 118 THR A N 1
ATOM 927 C CA . THR A 1 118 ? 0.754 3.957 -14.069 1.00 80.00 118 THR A CA 1
ATOM 928 C C . THR A 1 118 ? 1.107 3.789 -15.546 1.00 80.00 118 THR A C 1
ATOM 930 O O . THR A 1 118 ? 2.198 4.164 -15.960 1.00 80.00 118 THR A O 1
ATOM 933 N N . GLY A 1 119 ? 0.240 3.222 -16.378 1.00 77.50 119 GLY A N 1
ATOM 934 C CA . GLY A 1 119 ? 0.540 2.864 -17.768 1.00 77.50 119 GLY A CA 1
ATOM 935 C C . GLY A 1 119 ? 1.723 1.896 -17.908 1.00 77.50 119 GLY A C 1
ATOM 936 O O . GLY A 1 119 ? 2.432 1.946 -18.910 1.00 77.50 119 GLY A O 1
ATOM 937 N N . ALA A 1 120 ? 2.018 1.100 -16.877 1.00 75.25 120 ALA A N 1
ATOM 938 C CA . ALA A 1 120 ? 3.103 0.124 -16.863 1.00 75.25 120 ALA A CA 1
ATOM 939 C C . ALA A 1 120 ? 2.548 -1.278 -16.582 1.00 75.25 120 ALA A C 1
ATOM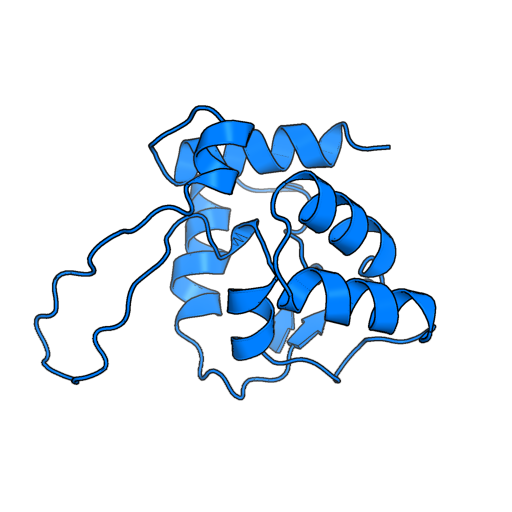 941 O O . ALA A 1 120 ? 1.613 -1.430 -15.802 1.00 75.25 120 ALA A O 1
ATOM 942 N N . ASN A 1 121 ? 3.156 -2.292 -17.206 1.00 68.50 121 ASN A N 1
ATOM 943 C CA . ASN A 1 121 ? 2.745 -3.697 -17.078 1.00 68.50 121 ASN A CA 1
ATOM 944 C C . ASN A 1 121 ? 3.746 -4.536 -16.271 1.00 68.50 121 ASN A C 1
ATOM 946 O O . ASN A 1 121 ? 3.451 -5.666 -15.888 1.00 68.50 121 ASN A O 1
ATOM 950 N N . GLU A 1 122 ? 4.942 -4.011 -16.005 1.00 74.31 122 GLU A N 1
ATOM 951 C CA . GLU A 1 122 ? 5.945 -4.695 -15.189 1.00 74.31 122 GLU A CA 1
ATOM 952 C C . GLU A 1 122 ? 5.860 -4.225 -13.734 1.00 74.31 122 GLU A C 1
ATOM 954 O O . GLU A 1 122 ? 5.852 -3.018 -13.491 1.00 74.31 122 GLU A O 1
ATOM 959 N N . PRO A 1 123 ? 5.843 -5.135 -12.746 1.00 73.12 123 PRO A N 1
ATOM 960 C CA . PRO A 1 123 ? 5.599 -4.781 -11.347 1.00 73.12 123 PRO A CA 1
ATOM 961 C C . PRO A 1 123 ? 6.652 -3.817 -10.780 1.00 73.12 123 PRO A C 1
ATOM 963 O O . PRO A 1 123 ? 6.310 -2.897 -10.040 1.00 73.12 123 PRO A O 1
ATOM 966 N N . VAL A 1 124 ? 7.918 -3.955 -11.188 1.00 78.25 124 VAL A N 1
ATOM 967 C CA . VAL A 1 124 ? 8.997 -3.028 -10.803 1.00 78.25 124 VAL A CA 1
ATOM 968 C C . VAL A 1 124 ? 8.771 -1.634 -11.403 1.00 78.25 124 VAL A C 1
ATOM 970 O O . VAL A 1 124 ? 8.929 -0.630 -10.709 1.00 78.25 124 VAL A O 1
ATOM 973 N N . ALA A 1 125 ? 8.335 -1.558 -12.664 1.00 77.81 125 ALA A N 1
ATOM 974 C CA . ALA A 1 125 ? 8.032 -0.295 -13.336 1.00 77.81 125 ALA A CA 1
ATOM 975 C C . ALA A 1 125 ? 6.784 0.388 -12.750 1.00 77.81 125 ALA A C 1
ATOM 977 O O . ALA A 1 125 ? 6.788 1.600 -12.535 1.00 77.81 125 ALA A O 1
ATOM 978 N N . VAL A 1 126 ? 5.738 -0.384 -12.429 1.00 80.81 126 VAL A N 1
ATOM 979 C CA . VAL A 1 126 ? 4.545 0.093 -11.709 1.00 80.81 126 VAL A CA 1
ATOM 980 C C . VAL A 1 126 ? 4.959 0.679 -10.362 1.00 80.81 126 VAL A C 1
ATOM 982 O O . VAL A 1 126 ? 4.556 1.786 -10.017 1.00 80.81 126 VAL A O 1
ATOM 985 N N . MET A 1 127 ? 5.817 -0.020 -9.619 1.00 78.56 127 MET A N 1
ATOM 986 C CA . MET A 1 127 ? 6.286 0.424 -8.311 1.00 78.56 127 MET A CA 1
ATOM 987 C C . MET A 1 127 ? 7.118 1.710 -8.382 1.00 78.56 127 MET A C 1
ATOM 989 O O . MET A 1 127 ? 6.924 2.612 -7.564 1.00 78.56 127 MET A O 1
ATOM 993 N N . ALA A 1 128 ? 7.994 1.826 -9.384 1.00 80.56 128 ALA A N 1
ATOM 994 C CA . ALA A 1 128 ? 8.756 3.043 -9.648 1.00 80.56 128 ALA A CA 1
ATOM 995 C C . ALA A 1 128 ? 7.831 4.232 -9.959 1.00 80.56 128 ALA A C 1
ATOM 997 O O . ALA A 1 128 ? 7.969 5.294 -9.351 1.00 80.56 128 ALA A O 1
ATOM 998 N N . LYS A 1 129 ? 6.828 4.037 -10.826 1.00 82.56 129 LYS A N 1
ATOM 999 C CA . LYS A 1 129 ? 5.856 5.085 -11.169 1.00 82.56 129 LYS A CA 1
ATOM 1000 C C . LYS A 1 129 ? 4.970 5.481 -9.993 1.00 82.56 129 LYS A C 1
ATOM 1002 O O . LYS A 1 129 ? 4.837 6.668 -9.719 1.00 82.56 129 LYS A O 1
ATOM 1007 N N . LEU A 1 130 ? 4.420 4.521 -9.245 1.00 81.06 130 LEU A N 1
ATOM 1008 C CA . LEU A 1 130 ? 3.646 4.812 -8.031 1.00 81.06 130 LEU A CA 1
ATOM 1009 C C . LEU A 1 130 ? 4.467 5.616 -7.024 1.00 81.06 130 LEU A C 1
ATOM 1011 O O . LEU A 1 130 ? 3.944 6.523 -6.374 1.00 81.06 130 LEU A O 1
ATOM 1015 N N . ARG A 1 131 ? 5.766 5.319 -6.902 1.00 79.94 131 ARG A N 1
ATOM 1016 C CA . ARG A 1 131 ? 6.652 6.114 -6.058 1.00 79.94 131 ARG A CA 1
ATOM 1017 C C . ARG A 1 131 ? 6.820 7.529 -6.592 1.00 79.94 131 ARG A C 1
ATOM 1019 O O . ARG A 1 131 ? 6.728 8.466 -5.804 1.00 79.94 131 ARG A O 1
ATOM 1026 N N . GLU A 1 132 ? 7.115 7.687 -7.875 1.00 82.81 132 GLU A N 1
ATOM 1027 C CA . GLU A 1 132 ? 7.296 9.003 -8.489 1.00 82.81 132 GLU A CA 1
ATOM 1028 C C . GLU A 1 132 ? 6.042 9.866 -8.307 1.00 82.81 132 GLU A C 1
ATOM 1030 O O . GLU A 1 132 ? 6.133 11.014 -7.871 1.00 82.81 132 GLU A O 1
ATOM 1035 N N . MET A 1 133 ? 4.864 9.276 -8.511 1.00 82.38 133 MET A N 1
ATOM 1036 C CA . MET A 1 133 ? 3.587 9.926 -8.242 1.00 82.38 133 MET A CA 1
ATOM 1037 C C . MET A 1 133 ? 3.455 10.330 -6.772 1.00 82.38 133 MET A C 1
ATOM 1039 O O . MET A 1 133 ? 3.149 11.485 -6.497 1.00 82.38 133 MET A O 1
ATOM 1043 N N . LYS A 1 134 ? 3.752 9.430 -5.820 1.00 78.88 134 LYS A N 1
ATOM 1044 C CA . LYS A 1 134 ? 3.714 9.741 -4.378 1.00 78.88 134 LYS A CA 1
ATOM 1045 C C . LYS A 1 134 ? 4.712 10.839 -3.991 1.00 78.88 134 LYS A C 1
ATOM 1047 O O . LYS A 1 134 ? 4.402 11.661 -3.138 1.00 78.88 134 LYS A O 1
ATOM 1052 N N . ASN A 1 135 ? 5.901 10.867 -4.594 1.00 78.88 135 ASN A N 1
ATOM 1053 C CA . ASN A 1 135 ? 6.915 11.895 -4.333 1.00 78.88 135 ASN A CA 1
ATOM 1054 C C . ASN A 1 135 ? 6.462 13.292 -4.788 1.00 78.88 135 ASN A C 1
ATOM 1056 O O . ASN A 1 135 ? 6.869 14.278 -4.178 1.00 78.88 135 ASN A O 1
ATOM 1060 N N . ASN A 1 136 ? 5.637 13.366 -5.835 1.00 79.81 136 ASN A N 1
ATOM 1061 C CA . ASN A 1 136 ? 5.095 14.611 -6.381 1.00 79.81 136 ASN A CA 1
ATOM 1062 C C . ASN A 1 136 ? 3.687 14.950 -5.854 1.00 79.81 136 ASN A C 1
ATOM 1064 O O . ASN A 1 136 ? 3.160 16.021 -6.158 1.00 79.81 136 ASN A O 1
ATOM 1068 N N . PHE A 1 137 ? 3.076 14.056 -5.072 1.00 74.38 137 PHE A N 1
ATOM 1069 C CA . PHE A 1 137 ? 1.742 14.233 -4.507 1.00 74.38 137 PHE A CA 1
ATOM 1070 C C . PHE A 1 137 ? 1.795 15.219 -3.331 1.00 74.38 137 PHE A C 1
ATOM 1072 O O . PHE A 1 137 ? 2.490 14.970 -2.343 1.00 74.38 137 PHE A O 1
ATOM 1079 N N . LYS A 1 138 ? 1.089 16.348 -3.464 1.00 59.25 138 LYS A N 1
ATOM 1080 C CA . LYS A 1 138 ? 0.976 17.410 -2.451 1.00 59.25 138 LYS A CA 1
ATOM 1081 C C . LYS A 1 138 ? -0.331 17.306 -1.677 1.00 59.25 138 LYS A C 1
ATOM 1083 O O . LYS A 1 138 ? -1.374 17.084 -2.327 1.00 59.25 138 LYS A O 1
#

Foldseek 3Di:
DEAADALDHPAPPDDALVVSLCCQQVPLLPDDQQAFYFHPDDCQQLSLVLLCVQDPDPLSVVSNVVVVVDPDDGRVHGSNSSCVRRLLNQLFPQPPPPDDDPDPPRPGDHDVSLCVQQVDDHSSSSSVSSSVCSVPRD

Organism: NCBI:txid700344